Protein AF-A0A249DZK4-F1 (afdb_monomer)

Organism: NCBI:txid672795

Structure (mmCIF, N/CA/C/O backbone):
data_AF-A0A249DZK4-F1
#
_entry.id   AF-A0A249DZK4-F1
#
loop_
_atom_site.group_PDB
_atom_site.id
_atom_site.type_symbol
_atom_site.label_atom_id
_atom_site.label_alt_id
_atom_site.label_comp_id
_atom_site.label_asym_id
_atom_site.label_entity_id
_atom_site.label_seq_id
_atom_site.pdbx_PDB_ins_code
_atom_site.Cartn_x
_atom_site.Cartn_y
_atom_site.Cartn_z
_atom_site.occupancy
_atom_site.B_iso_or_equiv
_atom_site.auth_seq_id
_atom_site.auth_comp_id
_atom_site.auth_asym_id
_atom_site.auth_atom_id
_atom_site.pdbx_PDB_model_num
ATOM 1 N N . MET A 1 1 ? 3.547 -8.307 12.861 1.00 37.34 1 MET A N 1
ATOM 2 C CA . MET A 1 1 ? 4.429 -9.447 12.529 1.00 37.34 1 MET A CA 1
ATOM 3 C C . MET A 1 1 ? 3.997 -9.988 11.175 1.00 37.34 1 MET A C 1
ATOM 5 O O . MET A 1 1 ? 2.883 -10.481 11.074 1.00 37.34 1 MET A O 1
ATOM 9 N N . MET A 1 2 ? 4.811 -9.807 10.133 1.00 45.19 2 MET A N 1
ATOM 10 C CA . MET A 1 2 ? 4.549 -10.357 8.797 1.00 45.19 2 MET A CA 1
ATOM 11 C C . MET A 1 2 ? 4.824 -11.866 8.833 1.00 45.19 2 MET A C 1
ATOM 13 O O . MET A 1 2 ? 5.923 -12.275 9.199 1.00 45.19 2 MET A O 1
ATOM 17 N N . ARG A 1 3 ? 3.820 -12.690 8.518 1.00 46.69 3 ARG A N 1
ATOM 18 C CA . ARG A 1 3 ? 3.963 -14.144 8.348 1.00 46.69 3 ARG A CA 1
ATOM 19 C C . ARG A 1 3 ? 3.712 -14.470 6.879 1.00 46.69 3 ARG A C 1
ATOM 21 O O . ARG A 1 3 ? 2.604 -14.278 6.399 1.00 46.69 3 ARG A O 1
ATOM 28 N N . VAL A 1 4 ? 4.738 -14.949 6.185 1.00 48.50 4 VAL A N 1
ATOM 29 C CA . VAL A 1 4 ? 4.625 -15.525 4.836 1.00 48.50 4 VAL A CA 1
ATOM 30 C C . VAL A 1 4 ? 4.279 -17.008 5.013 1.00 48.50 4 VAL A C 1
ATOM 32 O O . VAL A 1 4 ? 4.889 -17.676 5.846 1.00 48.50 4 VAL A O 1
ATOM 35 N N . HIS A 1 5 ? 3.249 -17.520 4.339 1.00 39.28 5 HIS A N 1
ATOM 36 C CA . HIS A 1 5 ? 2.847 -18.933 4.425 1.00 39.28 5 HIS A CA 1
ATOM 37 C C . HIS A 1 5 ? 3.284 -19.682 3.163 1.00 39.28 5 HIS A C 1
ATOM 39 O O . HIS A 1 5 ? 2.903 -19.291 2.066 1.00 39.28 5 HIS A O 1
ATOM 45 N N . GLY A 1 6 ? 4.064 -20.758 3.332 1.00 43.81 6 GLY A N 1
ATOM 46 C CA . GLY A 1 6 ? 4.428 -21.697 2.258 1.00 43.81 6 GLY A CA 1
ATOM 47 C C . GLY A 1 6 ? 5.855 -22.249 2.334 1.00 43.81 6 GLY A C 1
ATOM 48 O O . GLY A 1 6 ? 6.079 -23.392 1.965 1.00 43.81 6 GLY A O 1
ATOM 49 N N . HIS A 1 7 ? 6.792 -21.488 2.897 1.00 39.81 7 HIS A N 1
ATOM 50 C CA . HIS A 1 7 ? 8.174 -21.883 3.193 1.00 39.81 7 HIS A CA 1
ATOM 51 C C . HIS A 1 7 ? 8.613 -21.132 4.461 1.00 39.81 7 HIS A C 1
ATOM 53 O O . HIS A 1 7 ? 8.044 -20.066 4.730 1.00 39.81 7 HIS A O 1
ATOM 59 N N . PRO A 1 8 ? 9.560 -21.640 5.279 1.00 39.75 8 PRO A N 1
ATOM 60 C CA . PRO A 1 8 ? 10.135 -20.818 6.337 1.00 39.75 8 PRO A CA 1
ATOM 61 C C . PRO A 1 8 ? 10.626 -19.526 5.684 1.00 39.75 8 PRO A C 1
ATOM 63 O O . PRO A 1 8 ? 11.306 -19.571 4.663 1.00 39.75 8 PRO A O 1
ATOM 66 N N . ALA A 1 9 ? 10.213 -18.379 6.226 1.00 46.19 9 ALA A N 1
ATOM 67 C CA . ALA A 1 9 ? 10.780 -17.097 5.848 1.00 46.19 9 ALA A CA 1
ATOM 68 C C . ALA A 1 9 ? 12.252 -17.131 6.265 1.00 46.19 9 ALA A C 1
ATOM 70 O O . ALA A 1 9 ? 12.597 -16.699 7.366 1.00 46.19 9 ALA A O 1
ATOM 71 N N . GLU A 1 10 ? 13.113 -17.724 5.441 1.00 45.84 10 GLU A N 1
ATOM 72 C CA . GLU A 1 10 ? 14.549 -17.677 5.640 1.00 45.84 10 GLU A CA 1
ATOM 73 C C . GLU A 1 10 ? 14.996 -16.266 5.299 1.00 45.84 10 GLU A C 1
ATOM 75 O O . GLU A 1 10 ? 15.528 -15.967 4.239 1.00 45.84 10 GLU A O 1
ATOM 80 N N . THR A 1 11 ? 14.788 -15.403 6.291 1.00 50.62 11 THR A N 1
ATOM 81 C CA . THR A 1 11 ? 15.367 -14.078 6.465 1.00 50.62 11 THR A CA 1
ATOM 82 C C . THR A 1 11 ? 14.899 -13.037 5.446 1.00 50.62 11 THR A C 1
ATOM 84 O O . THR A 1 11 ? 14.451 -13.328 4.348 1.00 50.62 11 THR A O 1
ATOM 87 N N . VAL A 1 12 ? 15.035 -11.763 5.799 1.00 55.38 12 VAL A N 1
ATOM 88 C CA . VAL A 1 12 ? 14.824 -10.591 4.921 1.00 55.38 12 VAL A CA 1
ATOM 89 C C . VAL A 1 12 ? 15.756 -10.607 3.675 1.00 55.38 12 VAL A C 1
ATOM 91 O O . VAL A 1 12 ? 15.853 -9.621 2.951 1.00 55.38 12 VAL A O 1
ATOM 94 N N . SER A 1 13 ? 16.474 -11.709 3.423 1.00 64.00 13 SER A N 1
ATOM 95 C CA . SER A 1 13 ? 17.473 -11.859 2.367 1.00 64.00 13 SER A CA 1
ATOM 96 C C . SER A 1 13 ? 16.887 -12.200 0.994 1.00 64.00 13 SER A C 1
ATOM 98 O O . SER A 1 13 ? 17.506 -11.826 -0.003 1.00 64.00 13 SER A O 1
ATOM 100 N N . ASP A 1 14 ? 15.702 -12.821 0.907 1.00 86.19 14 ASP A N 1
ATOM 101 C CA . ASP A 1 14 ? 15.043 -13.064 -0.384 1.00 86.19 14 ASP A CA 1
ATOM 102 C C . ASP A 1 14 ? 14.702 -11.726 -1.089 1.00 86.19 14 ASP A C 1
ATOM 104 O O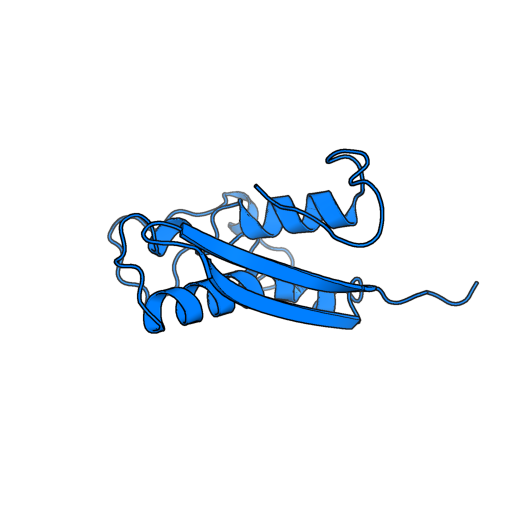 . ASP A 1 14 ? 14.050 -10.862 -0.484 1.00 86.19 14 ASP A O 1
ATOM 108 N N . PRO A 1 15 ? 15.124 -11.521 -2.357 1.00 89.44 15 PRO A N 1
ATOM 109 C CA . PRO A 1 15 ? 14.898 -10.273 -3.081 1.00 89.44 15 PRO A CA 1
ATOM 110 C C . PRO A 1 15 ? 13.431 -9.847 -3.168 1.00 89.44 15 PRO A C 1
ATOM 112 O O . PRO A 1 15 ? 13.152 -8.659 -2.995 1.00 89.44 15 PRO A O 1
ATOM 115 N N . LEU A 1 16 ? 12.499 -10.783 -3.386 1.00 90.44 16 LEU A N 1
ATOM 116 C CA . LEU A 1 16 ? 11.072 -10.463 -3.492 1.00 90.44 16 LEU A CA 1
ATOM 117 C C . LEU A 1 16 ? 10.522 -9.990 -2.144 1.00 90.44 16 LEU A C 1
ATOM 119 O O . LEU A 1 16 ? 9.889 -8.939 -2.055 1.00 90.44 16 LEU A O 1
ATOM 123 N N . THR A 1 17 ? 10.818 -10.723 -1.074 1.00 90.25 17 THR A N 1
ATOM 124 C CA . THR A 1 17 ? 10.424 -10.360 0.292 1.00 90.25 17 THR A CA 1
ATOM 125 C C . THR A 1 17 ? 10.962 -8.982 0.672 1.00 90.25 17 THR A C 1
ATOM 127 O O . THR A 1 17 ? 10.227 -8.153 1.214 1.00 90.25 17 THR A O 1
ATOM 130 N N . ARG A 1 18 ? 12.226 -8.694 0.344 1.00 92.31 18 ARG A N 1
ATOM 131 C CA . ARG A 1 18 ? 12.837 -7.381 0.581 1.00 92.31 18 ARG A CA 1
ATOM 132 C C . ARG A 1 18 ? 12.164 -6.278 -0.232 1.00 92.31 18 ARG A C 1
ATOM 134 O O . ARG A 1 18 ? 11.888 -5.217 0.324 1.00 92.31 18 ARG A O 1
ATOM 141 N N . ALA A 1 19 ? 11.860 -6.527 -1.503 1.0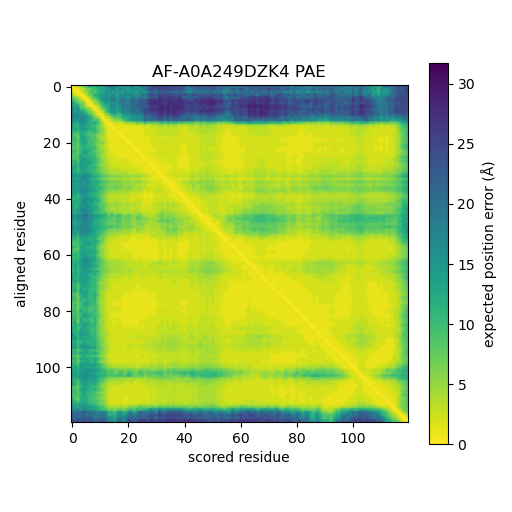0 94.31 19 ALA A N 1
ATOM 142 C CA . ALA A 1 19 ? 11.144 -5.585 -2.356 1.00 94.31 19 ALA A CA 1
ATOM 143 C C . ALA A 1 19 ? 9.746 -5.263 -1.797 1.00 94.31 19 ALA A C 1
ATOM 145 O O . ALA A 1 19 ? 9.364 -4.094 -1.739 1.00 94.31 19 ALA A O 1
ATOM 146 N N . VAL A 1 20 ? 9.016 -6.268 -1.293 1.00 95.50 20 VAL A N 1
ATOM 147 C CA . VAL A 1 20 ? 7.714 -6.078 -0.625 1.00 95.50 20 VAL A CA 1
ATOM 148 C C . VAL A 1 20 ? 7.869 -5.228 0.632 1.00 95.50 20 VAL A C 1
ATOM 150 O O . VAL A 1 20 ? 7.127 -4.267 0.820 1.00 95.50 20 VAL A O 1
ATOM 153 N N . ILE A 1 21 ? 8.850 -5.532 1.485 1.00 95.19 21 ILE A N 1
ATOM 154 C CA . ILE A 1 21 ? 9.097 -4.765 2.715 1.00 95.19 21 ILE A CA 1
ATOM 155 C C . ILE A 1 21 ? 9.425 -3.304 2.389 1.00 95.19 21 ILE A C 1
ATOM 157 O O . ILE A 1 21 ? 8.825 -2.407 2.980 1.00 95.19 21 ILE A O 1
ATOM 161 N N . ILE A 1 22 ? 10.327 -3.054 1.435 1.00 95.19 22 ILE A N 1
ATOM 162 C CA . ILE A 1 22 ? 10.683 -1.695 1.001 1.00 95.19 22 ILE A CA 1
ATOM 163 C C . ILE A 1 22 ? 9.440 -0.971 0.478 1.00 95.19 22 ILE A C 1
ATOM 165 O O . ILE A 1 22 ? 9.179 0.158 0.890 1.00 95.19 22 ILE A O 1
ATOM 169 N N . SER A 1 23 ? 8.635 -1.640 -0.347 1.00 96.56 23 SER A N 1
ATOM 170 C CA . SER A 1 23 ? 7.411 -1.070 -0.917 1.00 96.56 23 SER A CA 1
ATOM 171 C C . SER A 1 23 ? 6.389 -0.698 0.159 1.00 96.56 23 SER A C 1
ATOM 173 O O . SER A 1 23 ? 5.771 0.355 0.095 1.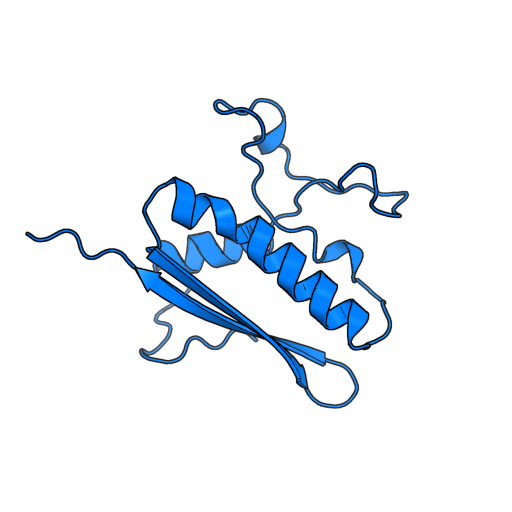00 96.56 23 SER A O 1
ATOM 175 N N . LEU A 1 24 ? 6.206 -1.522 1.191 1.00 97.56 24 LEU A N 1
ATOM 176 C CA . LEU A 1 24 ? 5.188 -1.261 2.213 1.00 97.56 24 LEU A CA 1
ATOM 177 C C . LEU A 1 24 ? 5.648 -0.286 3.297 1.00 97.56 24 LEU A C 1
ATOM 179 O O . LEU A 1 24 ? 4.826 0.470 3.820 1.00 97.56 24 LEU A O 1
ATOM 183 N N . PHE A 1 25 ? 6.934 -0.304 3.648 1.00 96.06 25 PHE A N 1
ATOM 184 C CA . PHE A 1 25 ? 7.459 0.404 4.819 1.00 96.06 25 PHE A CA 1
ATOM 185 C C . PHE A 1 25 ? 8.364 1.596 4.488 1.00 96.06 25 PHE A C 1
ATOM 187 O O . PHE A 1 25 ? 8.856 2.253 5.404 1.00 96.06 25 PHE A O 1
ATOM 194 N N . THR A 1 26 ? 8.518 1.931 3.208 1.00 97.06 26 THR A N 1
ATOM 195 C CA . THR A 1 26 ? 8.967 3.260 2.768 1.00 97.06 26 THR A CA 1
ATOM 196 C C . THR A 1 26 ? 7.769 4.202 2.694 1.00 97.06 26 THR A C 1
ATOM 198 O O . THR A 1 26 ? 6.662 3.780 2.355 1.00 97.06 26 THR A O 1
ATOM 201 N N . TRP A 1 27 ? 7.955 5.480 3.017 1.00 97.19 27 TRP A N 1
ATOM 202 C CA . TRP A 1 27 ? 6.885 6.466 2.879 1.00 97.19 27 TRP A CA 1
ATOM 203 C C . TRP A 1 27 ? 6.764 6.935 1.435 1.00 97.19 27 TRP A C 1
ATOM 205 O O . TRP A 1 27 ? 7.636 7.648 0.951 1.00 97.19 27 TRP A O 1
ATOM 215 N N . ARG A 1 28 ? 5.643 6.608 0.787 1.00 96.50 28 ARG A N 1
ATOM 216 C CA . ARG A 1 28 ? 5.228 7.277 -0.452 1.00 96.50 28 ARG A CA 1
ATOM 217 C C . ARG A 1 28 ? 4.563 8.598 -0.103 1.00 96.50 28 ARG A C 1
ATOM 219 O O . ARG A 1 28 ? 3.836 8.694 0.888 1.00 96.50 28 ARG A O 1
ATOM 226 N N . ARG A 1 29 ? 4.792 9.625 -0.917 1.00 95.88 29 ARG A N 1
ATOM 227 C CA . ARG A 1 29 ? 4.181 10.935 -0.673 1.00 95.88 29 ARG A CA 1
ATOM 228 C C . ARG A 1 29 ? 2.655 10.895 -0.766 1.00 95.88 29 ARG A C 1
ATOM 230 O O . ARG A 1 29 ? 2.119 10.130 -1.559 1.00 95.88 29 ARG A O 1
ATOM 237 N N . ALA A 1 30 ? 1.985 11.664 0.094 1.00 96.62 30 ALA A N 1
ATOM 238 C CA . ALA A 1 30 ? 0.531 11.806 0.073 1.00 96.62 30 ALA A CA 1
ATOM 239 C C . ALA A 1 30 ? 0.056 12.304 -1.305 1.00 96.62 30 ALA A C 1
ATOM 241 O O . ALA A 1 30 ? 0.779 13.054 -1.970 1.00 96.62 30 ALA A O 1
ATOM 242 N N . GLU A 1 31 ? -1.119 11.855 -1.734 1.00 94.12 31 GLU A N 1
ATOM 243 C CA . GLU A 1 31 ? -1.791 12.352 -2.938 1.00 94.12 31 GLU A CA 1
ATOM 244 C C . GLU A 1 31 ? -2.558 13.648 -2.623 1.00 94.12 31 GLU A C 1
ATOM 246 O O . GLU A 1 31 ? -2.812 13.930 -1.451 1.00 94.12 31 GLU A O 1
ATOM 251 N N . PRO A 1 32 ? -2.952 14.441 -3.638 1.00 93.44 32 PRO A N 1
ATOM 252 C CA . PRO A 1 32 ? -3.635 15.719 -3.415 1.00 93.44 32 PRO A CA 1
ATOM 253 C C . PRO A 1 32 ? -4.921 15.629 -2.580 1.00 93.44 32 PRO A C 1
ATOM 255 O O . PRO A 1 32 ? -5.238 16.570 -1.861 1.00 93.44 32 PRO A O 1
ATOM 258 N N . ASP A 1 33 ? -5.628 14.499 -2.654 1.00 93.56 33 ASP A N 1
ATOM 259 C CA . ASP A 1 33 ? -6.890 14.268 -1.940 1.00 93.56 33 ASP A CA 1
ATOM 260 C C . ASP A 1 33 ? -6.699 13.643 -0.542 1.00 93.56 33 ASP A C 1
ATOM 262 O O . ASP A 1 33 ? -7.677 13.339 0.149 1.00 93.56 33 ASP A O 1
ATOM 266 N N . ASP A 1 34 ? -5.456 13.408 -0.110 1.00 94.38 34 ASP A N 1
ATOM 267 C CA . ASP A 1 34 ? -5.174 12.919 1.239 1.00 94.38 34 ASP A CA 1
ATOM 268 C C . ASP A 1 34 ? -5.178 14.065 2.259 1.00 94.38 34 ASP A C 1
ATOM 270 O O . ASP A 1 34 ? -4.477 15.064 2.119 1.00 94.38 34 ASP A O 1
ATOM 274 N N . ASP A 1 35 ? -5.909 13.866 3.353 1.00 90.56 35 ASP A N 1
ATOM 275 C CA . ASP A 1 35 ? -5.989 14.808 4.471 1.00 90.56 35 ASP A CA 1
ATOM 276 C C . ASP A 1 35 ? -4.766 14.664 5.399 1.00 90.56 35 ASP A C 1
ATOM 278 O O . ASP A 1 35 ? -4.742 13.818 6.301 1.00 90.56 35 ASP A O 1
ATOM 282 N N . THR A 1 36 ? -3.701 15.431 5.134 1.00 94.06 36 THR A N 1
ATOM 283 C CA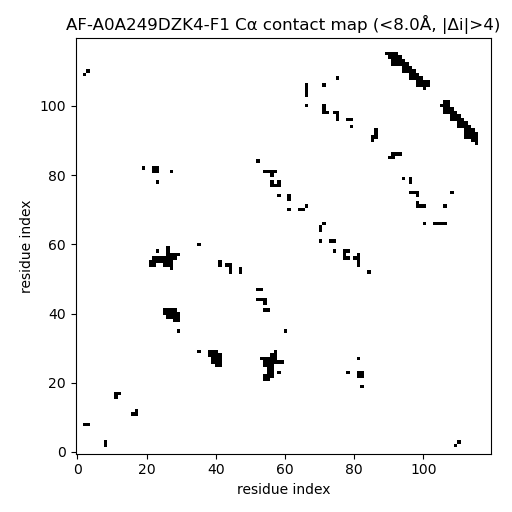 . THR A 1 36 ? -2.505 15.490 5.989 1.00 94.06 36 THR A CA 1
ATOM 284 C C . THR A 1 36 ? -1.754 16.816 5.871 1.00 94.06 36 THR A C 1
ATOM 286 O O . THR A 1 36 ? -1.418 17.270 4.780 1.00 94.06 36 THR A O 1
ATOM 289 N N . ASP A 1 37 ? -1.371 17.381 7.016 1.00 93.38 37 ASP A N 1
ATOM 290 C CA . ASP A 1 37 ? -0.474 18.544 7.078 1.00 93.38 37 ASP A CA 1
ATOM 291 C C . ASP A 1 37 ? 1.007 18.160 6.919 1.00 93.38 37 ASP A C 1
ATOM 293 O O . ASP A 1 37 ? 1.875 19.014 6.730 1.00 93.38 37 ASP A O 1
ATOM 297 N N . ILE A 1 38 ? 1.323 16.864 7.026 1.00 93.81 38 ILE A N 1
ATOM 298 C CA . ILE A 1 38 ? 2.692 16.342 6.985 1.00 93.81 38 ILE A CA 1
ATOM 299 C C . ILE A 1 38 ? 2.769 15.265 5.895 1.00 93.81 38 ILE A C 1
ATOM 301 O O . ILE A 1 38 ? 2.681 14.064 6.189 1.00 93.81 38 ILE A O 1
ATOM 305 N N . PRO A 1 39 ? 2.909 15.665 4.617 1.00 95.00 39 PRO A N 1
ATOM 306 C CA . PRO A 1 39 ? 3.110 14.725 3.527 1.00 95.00 39 PRO A CA 1
ATOM 307 C C . PRO A 1 39 ? 4.536 14.171 3.611 1.00 95.00 39 PRO A C 1
ATOM 309 O O . PRO A 1 39 ? 5.499 14.810 3.180 1.00 95.00 39 PRO A O 1
ATOM 312 N N . MET A 1 40 ? 4.671 12.971 4.181 1.00 96.38 40 MET A N 1
ATOM 313 C CA . MET A 1 40 ? 5.941 12.236 4.195 1.00 96.38 40 MET A CA 1
ATOM 314 C C . MET A 1 40 ? 6.352 11.876 2.762 1.00 96.38 40 MET A C 1
ATOM 316 O O . MET A 1 40 ? 5.607 12.117 1.820 1.00 96.38 40 MET A O 1
ATOM 320 N N . GLY A 1 41 ? 7.528 11.293 2.559 1.00 94.94 41 GLY A N 1
ATOM 321 C CA . GLY A 1 41 ? 7.948 10.855 1.231 1.00 94.94 41 GLY A CA 1
ATOM 322 C C . GLY A 1 41 ? 9.339 10.246 1.233 1.00 94.94 41 GLY A C 1
ATOM 323 O O . GLY A 1 41 ? 10.088 10.394 2.203 1.00 94.94 41 GLY A O 1
ATOM 324 N N . TRP A 1 42 ? 9.684 9.586 0.132 1.00 94.38 42 TRP A N 1
ATOM 325 C CA . TRP A 1 42 ? 11.021 9.087 -0.124 1.00 94.38 42 TRP A CA 1
ATOM 326 C C . TRP A 1 42 ? 11.750 10.050 -1.050 1.00 94.38 42 TRP A C 1
ATOM 328 O O . TRP A 1 42 ? 11.232 10.459 -2.083 1.00 94.38 42 TRP A O 1
ATOM 338 N N . TRP A 1 43 ? 12.967 10.431 -0.670 1.00 89.06 43 TRP A N 1
ATOM 339 C CA . TRP A 1 43 ? 13.757 11.394 -1.435 1.00 89.06 43 TRP A CA 1
ATOM 340 C C . TRP A 1 43 ? 14.104 10.889 -2.848 1.00 89.06 43 TRP A C 1
ATOM 342 O O . TRP A 1 43 ? 14.306 11.712 -3.740 1.00 89.06 43 TRP A O 1
ATOM 352 N N . GLY A 1 44 ? 14.131 9.566 -3.060 1.00 88.69 44 GLY A N 1
ATOM 353 C CA . GLY A 1 44 ? 14.386 8.939 -4.362 1.00 88.69 44 GLY A CA 1
ATOM 354 C C . GLY A 1 44 ? 13.343 9.276 -5.433 1.00 88.69 44 GLY A C 1
ATOM 355 O O . GLY A 1 44 ? 13.695 9.353 -6.604 1.00 88.69 44 GLY A O 1
ATOM 356 N N . ASP A 1 45 ? 12.113 9.612 -5.033 1.00 90.44 45 ASP A N 1
ATOM 357 C CA . ASP A 1 45 ? 11.022 9.980 -5.949 1.00 90.44 45 ASP A CA 1
ATOM 358 C C . ASP A 1 45 ? 11.173 11.404 -6.531 1.00 90.44 45 ASP A C 1
ATOM 360 O O . ASP A 1 45 ? 10.318 11.867 -7.283 1.00 90.44 45 ASP A O 1
ATOM 364 N N . THR A 1 46 ? 12.223 12.152 -6.165 1.00 88.94 46 THR A N 1
ATOM 365 C CA . THR A 1 46 ? 12.386 13.557 -6.595 1.00 88.94 46 THR A CA 1
ATOM 366 C C . THR A 1 46 ? 12.758 13.679 -8.078 1.00 88.94 46 THR A C 1
ATOM 368 O O . THR A 1 46 ? 12.377 14.652 -8.728 1.00 88.94 46 THR A O 1
ATOM 371 N N . TRP A 1 47 ? 13.482 12.698 -8.624 1.00 86.62 47 TRP A N 1
ATOM 372 C CA . TRP A 1 47 ? 13.913 12.672 -10.028 1.00 86.62 47 TRP A CA 1
ATOM 373 C C . TRP A 1 47 ? 13.736 11.274 -10.622 1.00 86.62 47 TRP A C 1
ATOM 375 O O . TRP A 1 47 ? 14.728 10.576 -10.856 1.00 86.62 47 TRP A O 1
ATOM 385 N N . PRO A 1 48 ? 12.488 10.835 -10.844 1.00 86.94 48 PRO A N 1
ATOM 386 C CA . PRO A 1 48 ? 12.248 9.497 -11.339 1.00 86.94 48 PRO A CA 1
ATOM 387 C C . PRO A 1 48 ? 12.587 9.424 -12.834 1.00 86.94 48 PRO A C 1
ATOM 389 O O . PRO A 1 48 ? 12.385 10.376 -13.592 1.00 86.94 48 PRO A O 1
ATOM 392 N N . THR A 1 49 ? 13.128 8.284 -13.263 1.00 86.75 49 THR A N 1
ATOM 393 C CA . THR A 1 49 ? 13.423 8.037 -14.688 1.00 86.75 49 THR A CA 1
ATOM 394 C C . THR A 1 49 ? 12.158 7.730 -15.490 1.00 86.75 49 THR A C 1
ATOM 396 O O . THR A 1 49 ? 12.095 8.037 -16.680 1.00 86.75 49 THR A O 1
ATOM 399 N N . VAL A 1 50 ? 11.135 7.187 -14.825 1.00 85.56 50 VAL A N 1
ATOM 400 C CA . VAL A 1 50 ? 9.789 6.943 -15.349 1.00 85.56 50 VAL A CA 1
ATOM 401 C C . VAL A 1 50 ? 8.809 7.845 -14.601 1.00 85.56 50 VAL A C 1
ATOM 403 O O . VAL A 1 50 ? 8.879 7.977 -13.384 1.00 85.56 50 VAL A O 1
ATOM 406 N N . ALA A 1 51 ? 7.903 8.514 -15.315 1.00 85.00 51 ALA A N 1
ATOM 407 C CA . ALA A 1 51 ? 6.938 9.406 -14.676 1.00 85.00 51 ALA A CA 1
ATOM 408 C C . ALA A 1 51 ? 6.058 8.648 -13.662 1.00 85.00 51 ALA A C 1
ATOM 410 O O . ALA A 1 51 ? 5.558 7.571 -13.969 1.00 85.00 51 ALA A O 1
ATOM 411 N N . ASP A 1 52 ? 5.858 9.244 -12.482 1.00 80.69 52 ASP A N 1
ATOM 412 C CA . ASP A 1 52 ? 5.094 8.682 -11.351 1.00 80.69 52 ASP A CA 1
ATOM 413 C C . ASP A 1 52 ? 5.638 7.358 -10.769 1.00 80.69 52 ASP A C 1
ATOM 415 O O . ASP A 1 52 ? 4.958 6.701 -9.977 1.00 80.69 52 ASP A O 1
ATOM 419 N N . ASP A 1 53 ? 6.891 7.002 -11.079 1.00 86.88 53 ASP A N 1
ATOM 420 C CA . ASP A 1 53 ? 7.604 5.924 -10.390 1.00 86.88 53 ASP A CA 1
ATOM 421 C C . ASP A 1 53 ? 7.905 6.348 -8.946 1.00 86.88 53 ASP A C 1
ATOM 423 O O . ASP A 1 53 ? 8.771 7.187 -8.680 1.00 86.88 53 ASP A O 1
ATOM 427 N N . ARG A 1 54 ? 7.080 5.842 -8.023 1.00 91.50 54 ARG A N 1
ATOM 428 C CA . ARG A 1 54 ? 7.042 6.257 -6.618 1.00 91.50 54 ARG A CA 1
ATOM 429 C C . ARG A 1 54 ? 7.045 5.049 -5.705 1.00 91.50 54 ARG A C 1
ATOM 431 O O . ARG A 1 54 ? 6.054 4.309 -5.632 1.00 91.50 54 ARG A O 1
ATOM 438 N N . ILE A 1 55 ? 8.123 4.901 -4.944 1.00 92.88 55 ILE A N 1
ATOM 439 C CA . ILE A 1 55 ? 8.290 3.784 -4.013 1.00 92.88 55 ILE A CA 1
ATOM 440 C C . ILE A 1 55 ? 7.671 4.113 -2.657 1.00 92.88 55 ILE A C 1
ATOM 442 O O . ILE A 1 55 ? 7.736 5.227 -2.138 1.00 92.88 55 ILE A O 1
ATOM 446 N N . GLY A 1 56 ? 7.109 3.084 -2.032 1.00 97.06 56 GLY A N 1
ATOM 447 C CA . GLY A 1 56 ? 6.573 3.169 -0.686 1.00 97.06 56 GLY A CA 1
ATOM 448 C C . GLY A 1 56 ? 5.055 3.096 -0.642 1.00 97.06 56 GLY A C 1
ATOM 449 O O . GLY A 1 56 ? 4.365 2.982 -1.656 1.00 97.06 56 GLY A O 1
ATOM 450 N N . SER A 1 57 ? 4.524 3.215 0.570 1.00 98.06 57 SER A N 1
ATOM 451 C CA . SER A 1 57 ? 3.092 3.230 0.825 1.00 98.06 57 SER A CA 1
ATOM 452 C C . SER A 1 57 ? 2.664 4.481 1.579 1.00 98.06 57 SER A C 1
ATOM 454 O O . SER A 1 57 ? 3.443 5.144 2.273 1.00 98.06 57 SER A O 1
ATOM 456 N N . ARG A 1 58 ? 1.365 4.763 1.490 1.00 97.69 58 ARG A N 1
ATOM 457 C CA . ARG A 1 58 ? 0.683 5.788 2.282 1.00 97.69 58 ARG A CA 1
ATOM 458 C C . ARG A 1 58 ? 0.085 5.240 3.585 1.00 97.69 58 ARG A C 1
ATOM 460 O O . ARG A 1 58 ? -0.701 5.915 4.239 1.00 97.69 58 ARG A O 1
ATOM 467 N N . LEU A 1 59 ? 0.488 4.040 4.030 1.00 97.62 59 LEU A N 1
ATOM 468 C CA . LEU A 1 59 ? -0.020 3.420 5.269 1.00 97.62 59 LEU A CA 1
ATOM 469 C C . LEU A 1 59 ? 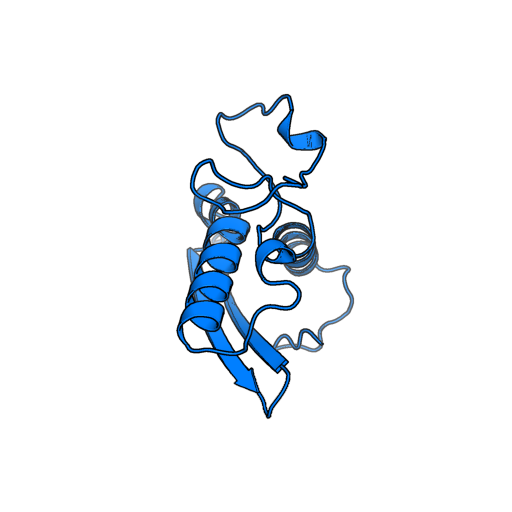0.179 4.294 6.518 1.00 97.62 59 LEU A C 1
ATOM 471 O O . LEU A 1 59 ? -0.583 4.179 7.479 1.00 97.62 59 LEU A O 1
ATOM 475 N N . TYR A 1 60 ? 1.172 5.189 6.515 1.00 96.88 60 TYR A N 1
ATOM 476 C CA . TYR A 1 60 ? 1.405 6.123 7.618 1.00 96.88 60 TYR A CA 1
ATOM 477 C C . TYR A 1 60 ? 0.245 7.109 7.838 1.00 96.88 60 TYR A C 1
ATOM 479 O O . TYR A 1 60 ? 0.067 7.555 8.972 1.00 96.88 60 TYR A O 1
ATOM 487 N N . LEU A 1 61 ? -0.564 7.399 6.812 1.00 97.31 61 LEU A N 1
ATOM 488 C CA . LEU A 1 61 ? -1.760 8.245 6.926 1.00 97.31 61 LEU A CA 1
ATOM 489 C C . LEU A 1 61 ? -2.828 7.611 7.826 1.00 97.31 61 LEU A C 1
ATOM 491 O O . LEU A 1 61 ? -3.659 8.299 8.406 1.00 97.31 61 LEU A O 1
ATOM 495 N N . LEU A 1 62 ? -2.785 6.287 7.998 1.00 96.06 62 LEU A N 1
ATOM 496 C CA . LEU A 1 62 ? -3.728 5.551 8.840 1.00 96.06 62 LEU A CA 1
ATOM 497 C C . LEU A 1 62 ? -3.293 5.492 10.310 1.00 96.06 62 LEU A C 1
ATOM 499 O O . LEU A 1 62 ? -4.000 4.919 11.146 1.00 96.06 62 LEU A O 1
ATOM 503 N N . ARG A 1 63 ? -2.138 6.071 10.665 1.00 92.94 63 ARG A N 1
ATOM 504 C CA . ARG A 1 63 ? -1.662 6.089 12.054 1.00 92.94 63 ARG A CA 1
ATOM 505 C C . ARG A 1 63 ? -2.707 6.746 12.954 1.00 92.94 63 ARG A C 1
ATOM 507 O O . ARG A 1 63 ? -3.225 7.812 12.651 1.00 92.94 63 ARG A O 1
ATOM 514 N N . ARG A 1 64 ? -2.991 6.101 14.092 1.00 91.62 64 ARG A N 1
ATOM 515 C CA . ARG A 1 64 ? -3.976 6.551 15.099 1.00 91.62 64 ARG A CA 1
ATOM 516 C C . ARG A 1 64 ? -5.427 6.637 14.590 1.00 91.62 64 ARG A C 1
ATOM 518 O O . ARG A 1 64 ? -6.277 7.178 15.294 1.00 91.62 64 ARG A O 1
ATOM 525 N N . SER A 1 65 ? -5.735 6.076 13.421 1.00 93.62 65 SER A N 1
ATOM 526 C CA . SER A 1 65 ? -7.112 5.960 12.933 1.00 93.62 65 SER A CA 1
ATOM 527 C C . SER A 1 65 ? -7.903 4.908 13.714 1.00 93.62 65 SER A C 1
ATOM 529 O O . SER A 1 65 ? -7.352 3.922 14.205 1.00 93.62 65 SER A O 1
ATOM 531 N N . ARG A 1 66 ? -9.229 5.078 13.790 1.00 94.19 66 ARG A N 1
ATOM 532 C CA . ARG A 1 66 ? -10.127 4.045 14.334 1.00 94.19 66 ARG A CA 1
ATOM 533 C C . ARG A 1 66 ? -10.095 2.794 13.454 1.00 94.19 66 ARG A C 1
ATOM 535 O O . ARG A 1 66 ? -10.029 2.895 12.229 1.00 94.19 66 ARG A O 1
ATOM 542 N N . LEU A 1 67 ? -10.229 1.618 14.065 1.00 94.75 67 LEU A N 1
ATOM 543 C CA . LEU A 1 67 ? -10.306 0.348 13.342 1.00 94.75 67 LEU A CA 1
ATOM 544 C C . LEU A 1 67 ? -11.715 0.086 12.822 1.00 94.75 67 LEU A C 1
ATOM 546 O O . LEU A 1 67 ? -12.545 -0.530 13.489 1.00 94.75 67 LEU A O 1
ATOM 550 N N . THR A 1 68 ? -11.970 0.580 11.615 1.00 94.44 68 THR A N 1
ATOM 551 C CA . THR A 1 68 ? -13.246 0.451 10.906 1.00 94.44 68 THR A CA 1
ATOM 552 C C . THR A 1 68 ? -13.064 -0.321 9.599 1.00 94.44 68 THR A C 1
ATOM 554 O O . THR A 1 68 ? -11.937 -0.485 9.124 1.00 94.44 68 THR A O 1
ATOM 557 N N . ALA A 1 69 ? -14.171 -0.753 8.987 1.00 94.12 69 ALA A N 1
ATOM 558 C CA . ALA A 1 69 ? -14.149 -1.327 7.640 1.00 94.12 69 ALA A CA 1
ATOM 559 C C . ALA A 1 69 ? -13.532 -0.354 6.618 1.00 94.12 69 ALA A C 1
ATOM 561 O O . ALA A 1 69 ? -12.708 -0.760 5.803 1.00 94.12 69 ALA A O 1
ATOM 562 N N . GLN A 1 70 ? -13.831 0.945 6.736 1.00 95.19 70 GLN A N 1
ATOM 563 C CA . GLN A 1 70 ? -13.247 1.977 5.879 1.00 95.19 70 GLN A CA 1
ATOM 564 C C . GLN A 1 70 ? -11.720 2.052 6.020 1.00 95.19 70 GLN A C 1
ATOM 566 O O . GLN A 1 70 ? -11.014 2.143 5.020 1.00 95.19 70 GLN A O 1
ATOM 571 N N . THR A 1 71 ? -11.192 1.984 7.245 1.00 96.12 71 THR A N 1
ATOM 572 C CA . THR A 1 71 ? -9.739 1.980 7.489 1.00 96.12 71 THR A CA 1
ATOM 573 C C . THR A 1 71 ? -9.081 0.727 6.907 1.00 96.12 71 THR A C 1
ATOM 575 O O . THR A 1 71 ? -7.991 0.816 6.349 1.00 96.12 71 THR A O 1
ATOM 578 N N . ALA A 1 72 ? -9.745 -0.432 6.991 1.00 96.81 72 ALA A N 1
ATOM 579 C CA . ALA A 1 72 ? -9.260 -1.668 6.377 1.00 96.81 72 ALA A CA 1
ATOM 580 C C . ALA A 1 72 ? -9.241 -1.587 4.840 1.00 96.81 72 ALA A C 1
ATOM 582 O O . ALA A 1 72 ? -8.280 -2.048 4.225 1.00 96.81 72 ALA A O 1
ATOM 583 N N . HIS A 1 73 ? -10.247 -0.958 4.222 1.00 97.31 73 HIS A N 1
ATOM 584 C CA . HIS A 1 73 ? -10.250 -0.682 2.783 1.00 97.31 73 HIS A CA 1
ATOM 585 C C . HIS A 1 73 ? -9.121 0.268 2.382 1.00 97.31 73 HIS A C 1
ATOM 587 O O . HIS A 1 73 ? -8.316 -0.100 1.536 1.00 97.31 73 HIS A O 1
ATOM 593 N N . LYS A 1 74 ? -8.951 1.405 3.073 1.00 97.31 74 LYS A N 1
ATOM 594 C CA . LYS A 1 74 ? -7.824 2.317 2.804 1.00 97.31 74 LYS A CA 1
ATOM 595 C C . LYS A 1 74 ? -6.466 1.617 2.932 1.00 97.31 74 LYS A C 1
ATOM 597 O O . LYS A 1 74 ? -5.585 1.815 2.103 1.00 97.31 74 LYS A O 1
ATOM 602 N N . ALA A 1 75 ? -6.294 0.763 3.944 1.00 98.19 75 ALA A N 1
ATOM 603 C CA . ALA A 1 75 ? -5.068 -0.016 4.103 1.00 98.19 75 ALA A CA 1
ATOM 604 C C . ALA A 1 75 ? -4.832 -0.959 2.915 1.00 98.19 75 ALA A C 1
ATOM 606 O O . ALA A 1 75 ? -3.710 -1.034 2.417 1.00 98.19 75 ALA A O 1
ATOM 607 N N . ARG A 1 76 ? -5.879 -1.645 2.435 1.00 98.44 76 ARG A N 1
ATOM 608 C CA . ARG A 1 76 ? -5.810 -2.487 1.233 1.00 98.44 76 ARG A CA 1
ATOM 609 C C . ARG A 1 76 ? -5.390 -1.667 0.013 1.00 98.44 76 ARG A C 1
ATOM 611 O O . ARG A 1 76 ? -4.493 -2.104 -0.699 1.00 98.44 76 ARG A O 1
ATOM 618 N N . ASP A 1 77 ? -5.990 -0.499 -0.194 1.00 97.94 77 ASP A N 1
ATOM 619 C CA . ASP A 1 77 ? -5.712 0.356 -1.353 1.00 97.94 77 ASP A CA 1
ATOM 620 C C . ASP A 1 77 ? -4.273 0.887 -1.327 1.00 97.94 77 ASP A C 1
ATOM 622 O O . ASP A 1 77 ? -3.572 0.835 -2.335 1.00 97.94 77 ASP A O 1
ATOM 626 N N . HIS A 1 78 ? -3.779 1.315 -0.161 1.00 98.06 78 HIS A N 1
ATOM 627 C CA . HIS A 1 78 ? -2.386 1.745 -0.005 1.00 98.06 78 HIS A CA 1
ATOM 628 C C . HIS A 1 78 ? -1.384 0.602 -0.220 1.00 98.06 78 HIS A C 1
ATOM 630 O O . HIS A 1 78 ? -0.322 0.831 -0.794 1.00 98.06 78 HIS A O 1
ATOM 636 N N . ILE A 1 79 ? -1.706 -0.620 0.221 1.00 98.56 79 ILE A N 1
ATOM 637 C CA . ILE A 1 79 ? -0.889 -1.816 -0.044 1.00 98.56 79 ILE A CA 1
ATOM 638 C C . ILE A 1 79 ? -0.896 -2.140 -1.541 1.00 98.56 79 ILE A C 1
ATOM 640 O O . ILE A 1 79 ? 0.157 -2.426 -2.103 1.00 98.56 79 ILE A O 1
ATOM 644 N N . ALA A 1 80 ? -2.060 -2.089 -2.191 1.00 97.81 80 ALA A N 1
ATOM 645 C CA . ALA A 1 80 ? -2.189 -2.369 -3.618 1.00 97.81 80 ALA A CA 1
ATOM 646 C C . ALA A 1 80 ? -1.387 -1.369 -4.461 1.00 97.81 80 ALA A C 1
ATOM 648 O O . ALA A 1 80 ? -0.618 -1.795 -5.317 1.00 97.81 80 ALA A O 1
ATOM 649 N N . GLN A 1 81 ? -1.499 -0.069 -4.158 1.00 97.19 81 GLN A N 1
ATOM 650 C CA . GLN A 1 81 ? -0.719 0.988 -4.812 1.00 97.19 81 GLN A CA 1
ATOM 651 C C . GLN A 1 81 ? 0.787 0.749 -4.645 1.00 97.19 81 GLN A C 1
ATOM 653 O O . GLN A 1 81 ? 1.539 0.807 -5.611 1.00 97.19 81 GLN A O 1
ATOM 658 N N . ALA A 1 82 ? 1.230 0.441 -3.426 1.00 97.69 82 ALA A N 1
ATOM 659 C CA . ALA A 1 82 ? 2.645 0.245 -3.130 1.00 97.69 82 ALA A CA 1
ATOM 660 C C . ALA A 1 82 ? 3.267 -0.956 -3.862 1.00 97.69 82 ALA A C 1
ATOM 662 O O . ALA A 1 82 ? 4.468 -0.964 -4.110 1.00 97.69 82 ALA A O 1
ATOM 663 N N . LEU A 1 83 ? 2.473 -1.980 -4.187 1.00 96.88 83 LEU A N 1
ATOM 664 C CA . LEU A 1 83 ? 2.939 -3.204 -4.848 1.00 96.88 83 LEU A CA 1
ATOM 665 C C . LEU A 1 83 ? 2.666 -3.221 -6.360 1.00 96.88 83 LEU A C 1
ATOM 667 O O . LEU A 1 83 ? 2.996 -4.206 -7.018 1.00 96.88 83 LEU A O 1
ATOM 671 N N . GLN A 1 84 ? 2.055 -2.167 -6.909 1.00 95.06 84 GLN A N 1
ATOM 672 C CA . GLN A 1 84 ? 1.637 -2.106 -8.312 1.00 95.06 84 GLN A CA 1
ATOM 673 C C . GLN A 1 84 ? 2.817 -2.270 -9.278 1.00 95.06 84 GLN A C 1
ATOM 675 O O . GLN A 1 84 ? 2.720 -3.068 -10.212 1.00 95.06 84 GLN A O 1
ATOM 680 N N . TRP A 1 85 ? 3.941 -1.609 -8.987 1.00 93.50 85 TRP A N 1
ATOM 681 C CA . TRP A 1 85 ? 5.149 -1.639 -9.817 1.00 93.50 85 TRP A CA 1
ATOM 682 C C . TRP A 1 85 ? 5.653 -3.067 -10.078 1.00 93.50 85 TRP A C 1
ATOM 684 O O . TRP A 1 85 ? 6.120 -3.376 -11.164 1.00 93.50 85 TRP A O 1
ATOM 694 N N . MET A 1 86 ? 5.473 -3.998 -9.130 1.00 93.44 86 MET A N 1
ATOM 695 C CA . MET A 1 86 ? 5.908 -5.391 -9.303 1.00 93.44 86 MET A CA 1
ATOM 696 C C . MET A 1 86 ? 5.171 -6.106 -10.438 1.00 93.44 86 MET A C 1
ATOM 698 O O . MET A 1 86 ? 5.703 -7.055 -11.012 1.00 93.44 86 MET A O 1
ATOM 702 N N . ARG A 1 87 ? 3.932 -5.697 -10.735 1.00 92.12 87 ARG A N 1
ATOM 703 C CA . ARG A 1 87 ? 3.175 -6.219 -11.879 1.00 92.12 87 ARG A CA 1
ATOM 704 C C . ARG A 1 87 ? 3.581 -5.524 -13.170 1.00 92.12 87 ARG A C 1
ATOM 706 O O . ARG A 1 87 ? 3.697 -6.188 -14.193 1.00 92.12 87 ARG A O 1
ATOM 713 N N . GLU A 1 88 ? 3.788 -4.213 -13.110 1.00 91.75 88 GLU A N 1
ATOM 714 C CA . GLU A 1 88 ? 4.208 -3.397 -14.256 1.00 91.75 88 GLU A CA 1
ATOM 715 C C . GLU A 1 88 ? 5.582 -3.836 -14.778 1.00 91.75 88 GLU A C 1
ATOM 717 O O . GLU A 1 88 ? 5.755 -3.995 -15.984 1.00 91.75 88 GLU A O 1
ATOM 722 N N . ASP A 1 89 ? 6.493 -4.184 -13.868 1.00 91.00 89 ASP A N 1
ATOM 723 C CA . ASP A 1 89 ? 7.828 -4.706 -14.174 1.00 91.00 89 ASP A CA 1
ATOM 724 C C . ASP A 1 89 ? 7.847 -6.216 -14.481 1.00 91.00 89 ASP A C 1
ATOM 726 O O . ASP A 1 89 ? 8.905 -6.795 -14.734 1.00 91.00 89 ASP A O 1
ATOM 730 N N . GLY A 1 90 ? 6.695 -6.897 -14.442 1.00 92.00 90 GLY A N 1
ATOM 731 C CA . GLY A 1 90 ? 6.596 -8.327 -14.754 1.00 92.00 90 GLY A CA 1
ATOM 732 C C . GLY A 1 90 ? 7.247 -9.262 -13.723 1.00 92.00 90 GLY A C 1
ATOM 733 O O . GLY A 1 90 ? 7.596 -10.396 -14.045 1.00 92.00 90 GLY A O 1
ATOM 734 N N . ILE A 1 91 ? 7.413 -8.823 -12.475 1.00 91.88 91 ILE A N 1
ATOM 735 C CA . ILE A 1 91 ? 7.941 -9.650 -11.375 1.00 91.88 91 ILE A CA 1
ATOM 736 C C . ILE A 1 91 ? 6.830 -10.545 -10.801 1.00 91.88 91 ILE A C 1
ATOM 738 O O . ILE A 1 91 ? 7.047 -11.715 -10.468 1.00 91.88 91 ILE A O 1
ATOM 742 N N . VAL A 1 92 ? 5.621 -9.994 -10.685 1.00 93.31 92 VAL A N 1
ATOM 743 C CA . VAL A 1 92 ? 4.439 -10.650 -10.118 1.00 93.31 92 VAL A CA 1
ATOM 744 C C . VAL A 1 92 ? 3.317 -10.657 -11.152 1.00 93.31 92 VAL A C 1
ATOM 746 O O . VAL A 1 92 ? 2.953 -9.621 -11.694 1.00 93.31 92 VAL A O 1
ATOM 749 N N . ASP A 1 93 ? 2.723 -11.822 -11.387 1.00 92.50 93 ASP A N 1
ATOM 750 C CA . ASP A 1 93 ? 1.544 -11.988 -12.241 1.00 92.50 93 ASP A CA 1
ATOM 751 C C . ASP A 1 93 ? 0.273 -11.505 -11.523 1.00 92.50 93 ASP A C 1
ATOM 753 O O . ASP A 1 93 ? -0.488 -10.659 -12.011 1.00 92.50 93 ASP A O 1
ATOM 757 N N . ARG A 1 94 ? 0.077 -12.009 -10.297 1.00 92.56 94 ARG A N 1
ATOM 758 C CA . ARG A 1 94 ? -1.115 -11.752 -9.483 1.00 92.56 94 ARG A CA 1
ATOM 759 C C . ARG A 1 94 ? -0.767 -11.391 -8.047 1.00 92.56 94 ARG A C 1
A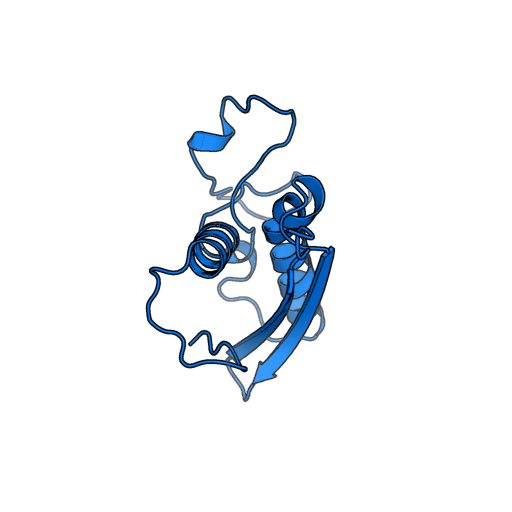TOM 761 O O . ARG A 1 94 ? 0.036 -12.066 -7.405 1.00 92.56 94 ARG A O 1
ATOM 768 N N . THR A 1 95 ? -1.466 -10.381 -7.538 1.00 94.44 95 THR A N 1
ATOM 769 C CA . THR A 1 95 ? -1.374 -9.909 -6.156 1.00 94.44 95 THR A CA 1
ATOM 770 C C . THR A 1 95 ? -2.741 -10.009 -5.492 1.00 94.44 95 THR A C 1
ATOM 772 O O . THR A 1 95 ? -3.651 -9.243 -5.807 1.00 94.44 95 THR A O 1
ATOM 775 N N . ASP A 1 96 ? -2.875 -10.936 -4.548 1.00 96.50 96 ASP A N 1
ATOM 776 C CA . ASP A 1 96 ? -4.063 -11.097 -3.717 1.00 96.50 96 ASP A CA 1
ATOM 777 C C . ASP A 1 96 ? -3.789 -10.500 -2.330 1.00 96.50 96 ASP A C 1
ATOM 779 O O . ASP A 1 96 ? -2.881 -10.919 -1.608 1.00 96.50 96 ASP A O 1
ATOM 783 N N . ILE A 1 97 ? -4.574 -9.490 -1.955 1.00 97.56 97 ILE A N 1
ATOM 784 C CA . ILE A 1 97 ? -4.442 -8.771 -0.682 1.00 97.56 97 ILE A CA 1
ATOM 785 C C . ILE A 1 97 ? -5.686 -9.061 0.146 1.00 97.56 97 ILE A C 1
ATOM 787 O O . ILE A 1 97 ? -6.804 -8.934 -0.349 1.00 97.56 97 ILE A O 1
ATOM 791 N N . ALA A 1 98 ? -5.526 -9.399 1.418 1.00 97.12 98 ALA A N 1
ATOM 792 C CA . ALA A 1 98 ? -6.618 -9.453 2.382 1.00 97.12 98 ALA A CA 1
ATOM 793 C C . ALA A 1 98 ? -6.245 -8.602 3.591 1.00 97.12 98 ALA A C 1
ATOM 795 O O . ALA A 1 98 ? -5.176 -8.786 4.162 1.00 97.12 98 ALA A O 1
ATOM 796 N N . VAL A 1 99 ? -7.119 -7.674 3.984 1.00 97.06 99 VAL A N 1
ATOM 797 C CA . VAL A 1 99 ? -6.936 -6.865 5.193 1.00 97.06 99 VAL A CA 1
ATOM 798 C C . VAL A 1 99 ? -8.104 -7.129 6.123 1.00 97.06 99 VAL A C 1
ATOM 800 O O . VAL A 1 99 ? -9.253 -6.851 5.786 1.00 97.06 99 VAL A O 1
ATOM 803 N N . THR A 1 100 ? -7.805 -7.668 7.297 1.00 94.38 100 THR A N 1
ATOM 804 C CA . THR A 1 100 ? -8.802 -8.052 8.296 1.00 94.38 100 THR A CA 1
ATOM 805 C C . THR A 1 100 ? -8.472 -7.421 9.634 1.00 94.38 100 THR A C 1
ATOM 807 O O . THR A 1 100 ? -7.306 -7.310 10.017 1.00 94.38 100 THR A O 1
ATOM 810 N N . ARG A 1 101 ? -9.501 -7.052 10.394 1.00 93.06 101 ARG A N 1
ATOM 811 C CA . ARG A 1 101 ? -9.320 -6.694 11.799 1.00 93.06 101 ARG A CA 1
ATO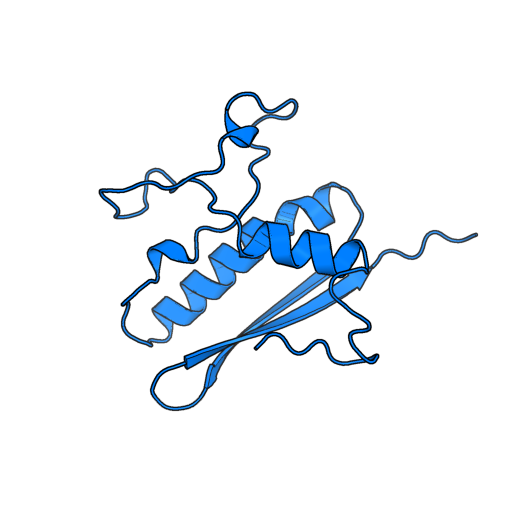M 812 C C . ARG A 1 101 ? -9.008 -7.957 12.601 1.00 93.06 101 ARG A C 1
ATOM 814 O O . ARG A 1 101 ? -9.753 -8.927 12.528 1.00 93.06 101 ARG A O 1
ATOM 821 N N . SER A 1 102 ? -7.922 -7.923 13.364 1.00 89.38 102 SER A N 1
ATOM 822 C CA . SER A 1 102 ? -7.518 -8.986 14.281 1.00 89.38 102 SER A CA 1
ATOM 823 C C . SER A 1 102 ? -7.642 -8.467 15.709 1.00 89.38 102 SER A C 1
ATOM 825 O O . SER A 1 102 ? -6.899 -7.578 16.120 1.00 89.38 102 SER A O 1
ATOM 827 N N . GLY A 1 103 ? -8.602 -8.998 16.464 1.00 86.81 103 GLY A N 1
ATOM 828 C CA . GLY A 1 103 ? -8.884 -8.529 17.819 1.00 86.81 103 GLY A CA 1
ATOM 829 C C . GLY A 1 103 ? -9.400 -7.085 17.861 1.00 86.81 103 GLY A C 1
ATOM 830 O O . GLY A 1 103 ? -10.103 -6.617 16.959 1.00 86.81 103 GLY A O 1
ATOM 831 N N . LEU A 1 104 ? -9.086 -6.375 18.945 1.00 86.88 104 LEU A N 1
ATOM 832 C CA . LEU A 1 104 ? -9.653 -5.051 19.201 1.00 86.88 104 LEU A CA 1
ATOM 833 C C . LEU A 1 104 ? -8.819 -3.900 18.633 1.00 86.88 104 LEU A C 1
ATOM 835 O O . LEU A 1 104 ? -9.407 -2.854 18.352 1.00 86.88 104 LEU A O 1
ATOM 839 N N . ASP A 1 105 ? -7.519 -4.100 18.416 1.00 90.62 105 ASP A N 1
ATOM 840 C CA . ASP A 1 105 ? -6.520 -3.034 18.251 1.00 90.62 105 ASP A CA 1
ATOM 841 C C . ASP A 1 105 ? -5.590 -3.197 17.036 1.00 90.62 105 ASP A C 1
ATOM 843 O O . ASP A 1 105 ? -4.757 -2.326 16.784 1.00 90.62 105 ASP A O 1
ATOM 847 N N . THR A 1 106 ? -5.769 -4.250 16.233 1.00 92.56 106 THR A N 1
ATOM 848 C CA . THR A 1 106 ? -4.854 -4.560 15.131 1.00 92.56 106 THR A CA 1
ATOM 849 C C . THR A 1 106 ? -5.586 -4.765 13.799 1.00 92.56 106 THR A C 1
ATOM 851 O O . THR A 1 106 ? -6.623 -5.427 13.727 1.00 92.56 106 THR A O 1
ATOM 854 N N . LEU A 1 107 ? -5.017 -4.235 12.709 1.00 94.38 107 LEU A N 1
ATOM 855 C CA . LEU A 1 107 ? -5.282 -4.718 11.348 1.00 94.38 107 LEU A CA 1
ATOM 856 C C . LEU A 1 107 ? -4.170 -5.677 10.933 1.00 94.38 107 LEU A C 1
ATOM 858 O O . LEU A 1 107 ? -2.988 -5.416 11.151 1.00 94.38 107 LEU A O 1
ATOM 862 N N . THR A 1 108 ? -4.551 -6.783 10.313 1.00 95.06 108 THR A N 1
ATOM 863 C CA . THR A 1 108 ? -3.633 -7.751 9.717 1.00 95.06 108 THR A CA 1
ATOM 864 C C . THR A 1 108 ? -3.832 -7.745 8.213 1.00 95.06 108 THR A C 1
ATOM 866 O O . THR A 1 108 ? -4.959 -7.868 7.740 1.00 95.06 108 THR A O 1
ATOM 869 N N . ALA A 1 109 ? -2.733 -7.592 7.477 1.00 96.00 109 ALA A N 1
ATOM 870 C CA . ALA A 1 109 ? -2.700 -7.763 6.035 1.00 96.00 109 ALA A CA 1
ATOM 871 C C . ALA A 1 109 ? -2.032 -9.101 5.697 1.00 96.00 109 ALA A C 1
ATOM 873 O O . ALA A 1 109 ? -0.906 -9.355 6.129 1.00 96.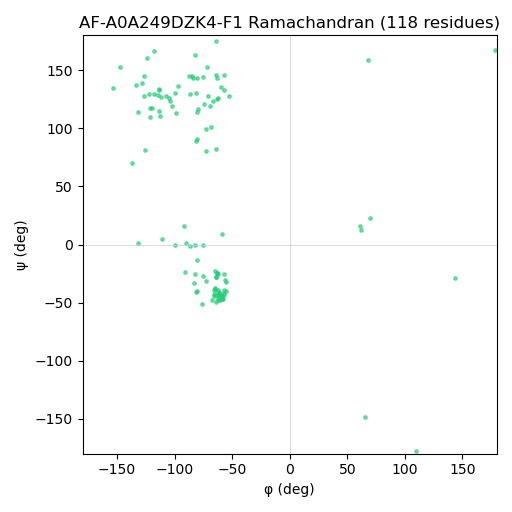00 109 ALA A O 1
ATOM 874 N N . THR A 1 110 ? -2.721 -9.928 4.919 1.00 96.12 110 THR A N 1
ATOM 875 C CA . THR A 1 110 ? -2.186 -11.151 4.317 1.00 96.12 110 THR A CA 1
ATOM 876 C C . THR A 1 110 ? -2.014 -10.905 2.827 1.00 96.12 110 THR A C 1
ATOM 878 O O . THR A 1 110 ? -2.948 -10.458 2.159 1.00 96.12 110 THR A O 1
ATOM 881 N N . LEU A 1 111 ? -0.816 -11.186 2.318 1.00 95.25 111 LEU A N 1
ATOM 882 C CA . LEU A 1 111 ? -0.436 -10.969 0.926 1.00 95.25 111 LEU A CA 1
ATOM 883 C C . LEU A 1 111 ? -0.095 -12.315 0.299 1.00 95.25 111 LEU A C 1
ATOM 885 O O . LEU A 1 111 ? 0.696 -13.069 0.862 1.00 95.25 111 LEU A O 1
ATOM 889 N N . THR A 1 112 ? -0.685 -12.608 -0.855 1.00 94.75 112 THR A N 1
ATOM 890 C CA . THR A 1 112 ? -0.321 -13.758 -1.687 1.00 94.75 112 THR A CA 1
ATOM 891 C C . THR A 1 112 ? 0.104 -13.239 -3.052 1.00 94.75 112 THR A C 1
ATOM 893 O O . THR A 1 112 ? -0.680 -12.592 -3.744 1.00 94.75 112 THR A O 1
ATOM 896 N N . LEU A 1 113 ? 1.362 -13.488 -3.414 1.00 93.19 113 LEU A N 1
ATOM 897 C CA . LEU A 1 113 ? 1.956 -13.048 -4.674 1.00 93.19 113 LEU A CA 1
ATOM 898 C C . LEU A 1 113 ? 2.224 -14.271 -5.547 1.00 93.19 113 LEU A C 1
ATOM 900 O O . LEU A 1 113 ? 2.868 -15.223 -5.106 1.00 93.19 113 LEU A O 1
ATOM 904 N N . THR A 1 114 ? 1.734 -14.245 -6.781 1.00 92.50 114 THR A N 1
ATOM 905 C CA . THR A 1 114 ? 2.026 -15.264 -7.794 1.00 92.50 114 THR A CA 1
ATOM 906 C C . THR A 1 114 ? 3.123 -14.729 -8.700 1.00 92.50 114 THR A C 1
ATOM 908 O O . THR A 1 114 ? 2.899 -13.757 -9.412 1.00 92.50 114 THR A O 1
ATOM 911 N N . VAL A 1 115 ? 4.310 -15.331 -8.661 1.00 89.38 115 VAL A N 1
ATOM 912 C CA . VAL A 1 115 ? 5.448 -14.915 -9.495 1.00 89.38 115 VAL A CA 1
ATOM 913 C C . VAL A 1 115 ? 5.371 -15.540 -10.884 1.00 89.38 115 VAL A C 1
ATOM 915 O O . VAL A 1 115 ? 4.986 -16.705 -11.024 1.00 89.38 115 VAL A O 1
ATOM 918 N N . LEU A 1 116 ? 5.771 -14.785 -11.908 1.00 79.00 116 LEU A N 1
ATOM 919 C CA . LEU A 1 116 ? 5.937 -15.333 -13.251 1.00 79.00 116 LEU A CA 1
ATOM 920 C C . LEU A 1 116 ? 7.142 -16.281 -13.245 1.00 79.00 116 LEU A C 1
ATOM 922 O O . LEU A 1 116 ? 8.266 -15.879 -12.948 1.00 79.00 116 LEU A O 1
ATOM 926 N N . ARG A 1 117 ? 6.925 -17.562 -13.563 1.00 69.94 117 ARG A N 1
ATOM 927 C CA . ARG A 1 117 ? 8.042 -18.455 -13.889 1.00 69.94 117 ARG A CA 1
ATOM 928 C C . ARG A 1 117 ? 8.444 -18.189 -15.328 1.00 69.94 117 ARG A C 1
ATOM 930 O O . ARG A 1 117 ? 7.662 -18.455 -16.237 1.00 69.94 117 ARG A O 1
ATOM 937 N N . VAL A 1 118 ? 9.666 -17.715 -15.531 1.00 57.69 118 VAL A N 1
ATOM 938 C CA . VAL A 1 118 ? 10.284 -17.749 -16.856 1.00 57.69 118 VAL A CA 1
ATOM 939 C C . VAL A 1 118 ? 10.518 -19.228 -17.202 1.00 57.69 118 VAL A C 1
ATOM 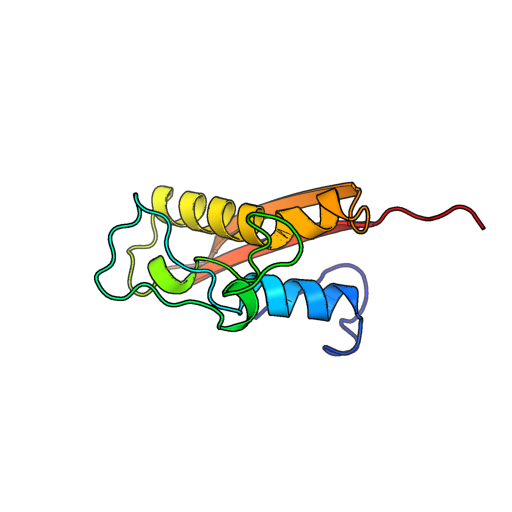941 O O . VAL A 1 118 ? 11.138 -19.927 -16.393 1.00 57.69 118 VAL A O 1
ATOM 944 N N . PRO A 1 119 ? 9.992 -19.754 -18.323 1.00 46.31 119 PRO A N 1
ATOM 945 C CA . PRO A 1 119 ? 10.384 -21.077 -18.789 1.00 46.31 119 PRO A CA 1
ATOM 946 C C . PRO A 1 119 ? 11.879 -21.045 -19.126 1.00 46.31 119 PRO A C 1
ATOM 948 O O . PRO A 1 119 ? 12.325 -20.170 -19.867 1.00 46.31 119 PRO A O 1
ATOM 951 N N . VAL A 1 120 ? 12.636 -21.958 -18.513 1.00 52.44 120 VAL A N 1
ATOM 952 C CA . VAL A 1 120 ? 14.054 -22.208 -18.821 1.00 52.44 120 VAL A CA 1
ATOM 953 C C . VAL A 1 120 ? 14.184 -22.925 -20.155 1.00 52.44 120 VAL A C 1
ATOM 955 O O . VAL A 1 120 ? 13.334 -23.809 -20.413 1.00 52.44 120 VAL A O 1
#

Foldseek 3Di:
DDDDPDDPPPDCPPPVSVLLCFLAVAQWFDDPPQPDPDGDADPVQVDDPDPPPGGYFNLVSCPPPAPDPVSQVNSQVRSCVSCVVCVVVQQFVDWDWDWDDDPHPDIDIDIDTHGDDDDD

Nearest PDB structures (foldseek):
  8fqc-assembly1_H1  TM=7.806E-01  e=2.178E-04  Agrobacterium phage Milano
  6rao-assembly1_H  TM=6.168E-01  e=1.993E-01  Serratia entomophila
  7aeb-assembly1_S  TM=6.499E-01  e=3.769E-01  Algoriphagus machipongonensis
  6u5b-assembly1_a  TM=5.764E-01  e=4.281E-01  Pseudomonas aeruginosa PAO1
  6u5k-assembly1_B  TM=7.043E-01  e=1.854E+00  Pseudomonas aeruginosa PAO1

Radius of gyration: 15.24 Å; Cα contacts (8 Å, |Δi|>4): 147; chains: 1; bounding box: 32×41×38 Å

pLDDT: mean 87.17, std 16.34, range [37.34, 98.56]

Solvent-accessible surface area (backbone atoms only — not comparable to full-atom values): 7518 Å² total; per-residue (Å²): 134,92,79,73,88,89,60,83,80,75,58,81,74,44,67,67,62,36,51,52,49,50,16,57,73,32,39,22,56,63,56,95,89,53,96,62,98,72,67,52,55,46,78,75,50,76,72,49,94,48,89,89,55,64,64,10,12,52,57,72,78,57,63,94,55,72,95,42,73,68,49,38,49,53,49,44,52,28,52,50,61,26,52,42,59,42,45,78,75,59,55,29,75,45,81,48,78,46,56,44,77,48,82,95,86,40,78,44,77,51,77,48,75,42,63,61,78,78,84,128

Mean predicted aligned error: 6.26 Å

Secondary structure (DSSP, 8-state):
----SSS----TTSHHHHHHHHHHHSBPPPPTTS--SS----GGGGS-SSTT---SBSGGGGTT----HHHHHHHHHHHHHHHTHHHHTTSEEEEEEEEEEETTTEEEEEEEEEEPPPP-

InterPro domains:
  IPR010877 Bacteriophage Mu, Baseplate protein gp46 [PF07409] (16-113)

Sequence (120 aa):
MMRVHGHPAETVSDPLTRAVIISLFTWRRAEPDDDTDIPMGWWGDTWPTVADDRIGSRLYLLRRSRLTAQTAHKARDHIAQALQWMREDGIVDRTDIAVTRSGLDTLTATLTLTVLRVPV